Protein AF-A0A6J7C8F4-F1 (afdb_monomer_lite)

Secondary structure (DSSP, 8-state):
--HHHHHHTT-SS-----HHHHHHHHHHTT-------TTS-PPPHHHHHHHHS-GGGS--------

Sequence (66 aa):
MEETISRMAGSQNGSRKSVADLEHMAATAGRPARQRTTTYGVVDDERLAAARRTILELLPVVPVGA

Radius of gyration: 15.54 Å; chains: 1; bounding box: 42×31×31 Å

pLDDT: mean 79.32, std 16.67, range [40.28, 97.5]

Organism: NCBI:txid449393

Foldseek 3Di:
DPVVVCVVVVNPDDPDDAPVRVQVVCVVVVHGDDDADPVRHDDDPVVVVVSNDDVVRVDDDDPPDD

Structure (mmCIF, N/CA/C/O backbone):
data_AF-A0A6J7C8F4-F1
#
_entry.id   AF-A0A6J7C8F4-F1
#
loop_
_atom_site.group_PDB
_atom_site.id
_atom_site.type_symbol
_atom_site.label_atom_id
_atom_site.label_alt_id
_atom_site.label_comp_id
_atom_site.label_asym_id
_atom_site.label_entity_id
_atom_site.label_seq_id
_atom_site.pdbx_PDB_ins_code
_atom_site.Cartn_x
_atom_site.Cartn_y
_atom_site.Cartn_z
_atom_site.occupancy
_atom_site.B_iso_or_equiv
_atom_site.auth_seq_id
_atom_site.auth_comp_id
_atom_site.auth_asym_id
_atom_site.auth_atom_id
_atom_site.pdbx_PDB_model_num
ATOM 1 N N . MET A 1 1 ? 12.073 5.497 0.586 1.00 54.22 1 MET A N 1
ATOM 2 C CA . MET A 1 1 ? 11.812 6.847 1.123 1.00 54.22 1 MET A CA 1
ATOM 3 C C . MET A 1 1 ? 13.170 7.485 1.333 1.00 54.22 1 MET A C 1
ATOM 5 O O . MET A 1 1 ? 14.066 6.772 1.757 1.00 54.22 1 MET A O 1
ATOM 9 N N . GLU A 1 2 ? 13.367 8.741 0.946 1.00 55.03 2 GLU A N 1
ATOM 10 C CA . GLU A 1 2 ? 14.640 9.421 1.203 1.00 55.03 2 GLU A CA 1
ATOM 11 C C . GLU A 1 2 ? 14.695 9.825 2.686 1.00 55.03 2 GLU A C 1
ATOM 13 O O . GLU A 1 2 ? 13.807 10.520 3.181 1.00 55.03 2 GLU A O 1
ATOM 18 N N . GLU A 1 3 ? 15.710 9.357 3.412 1.00 65.56 3 GLU A N 1
ATOM 19 C CA . GLU A 1 3 ? 15.823 9.500 4.873 1.00 65.56 3 GLU A CA 1
ATOM 20 C C . GLU A 1 3 ? 15.943 10.969 5.341 1.00 65.56 3 GLU A C 1
ATOM 22 O O . GLU A 1 3 ? 15.598 11.293 6.481 1.00 65.56 3 GLU A O 1
ATOM 27 N N . THR A 1 4 ? 16.368 11.882 4.459 1.00 71.81 4 THR A N 1
ATOM 28 C CA . THR A 1 4 ? 16.516 13.322 4.734 1.00 71.81 4 THR A CA 1
ATOM 29 C C . THR A 1 4 ? 15.180 13.992 5.064 1.00 71.81 4 THR A C 1
ATOM 31 O O . THR A 1 4 ? 15.070 14.716 6.055 1.00 71.81 4 THR A O 1
ATOM 34 N N . ILE A 1 5 ? 14.138 13.718 4.272 1.00 73.12 5 ILE A N 1
ATOM 35 C CA . ILE A 1 5 ? 12.804 14.311 4.457 1.00 73.12 5 ILE A CA 1
ATOM 36 C C . ILE A 1 5 ? 12.170 13.789 5.751 1.00 73.12 5 ILE A C 1
ATOM 38 O O . ILE A 1 5 ? 11.621 14.567 6.531 1.00 73.12 5 ILE A O 1
ATOM 42 N N . SER A 1 6 ? 12.310 12.487 6.022 1.00 69.44 6 SER A N 1
ATOM 43 C CA . SER A 1 6 ? 11.824 11.862 7.258 1.00 69.44 6 SER A CA 1
ATOM 44 C C . SER A 1 6 ? 12.421 12.513 8.507 1.00 69.44 6 SER A C 1
ATOM 46 O O . SER A 1 6 ? 11.705 12.757 9.479 1.00 69.44 6 SER A O 1
ATOM 48 N N . ARG A 1 7 ? 13.717 12.846 8.473 1.00 70.94 7 ARG A N 1
ATOM 49 C CA . ARG A 1 7 ? 14.400 13.518 9.584 1.00 70.94 7 ARG A CA 1
ATOM 50 C C . ARG A 1 7 ? 13.932 14.964 9.765 1.00 70.94 7 ARG A C 1
ATOM 52 O O . ARG A 1 7 ? 13.688 15.371 10.896 1.00 70.94 7 ARG A O 1
ATOM 59 N N . MET A 1 8 ? 13.761 15.723 8.678 1.00 77.94 8 MET A N 1
ATOM 60 C CA . MET A 1 8 ? 13.224 17.093 8.747 1.00 77.94 8 MET A CA 1
ATOM 61 C C . MET A 1 8 ? 11.796 17.137 9.310 1.00 77.94 8 MET A C 1
ATOM 63 O O . MET A 1 8 ? 11.446 18.083 10.008 1.00 77.94 8 MET A O 1
ATOM 67 N N . ALA A 1 9 ? 10.995 16.094 9.077 1.00 73.88 9 ALA A N 1
ATOM 68 C CA . ALA A 1 9 ? 9.654 15.949 9.645 1.00 73.88 9 ALA A CA 1
ATOM 69 C C . ALA A 1 9 ? 9.638 15.505 11.128 1.00 73.88 9 ALA A C 1
ATOM 71 O O . ALA A 1 9 ? 8.569 15.236 11.673 1.00 73.88 9 ALA A O 1
ATOM 72 N N . GLY A 1 10 ? 10.799 15.402 11.789 1.00 69.25 10 GLY A N 1
ATOM 73 C CA . GLY A 1 10 ? 10.906 15.017 13.201 1.00 69.25 10 GLY A CA 1
ATOM 74 C C . GLY A 1 10 ? 10.833 13.508 13.462 1.00 69.25 10 GLY A C 1
ATOM 75 O O . GLY A 1 10 ? 10.687 13.090 14.611 1.00 69.25 10 GLY A O 1
ATOM 76 N N . SER A 1 11 ? 10.945 12.669 12.426 1.00 65.81 11 SER A N 1
ATOM 77 C CA . SER A 1 11 ? 10.965 11.214 12.600 1.00 65.81 11 SER A CA 1
ATOM 78 C C . SER A 1 11 ? 12.324 10.758 13.142 1.00 65.81 11 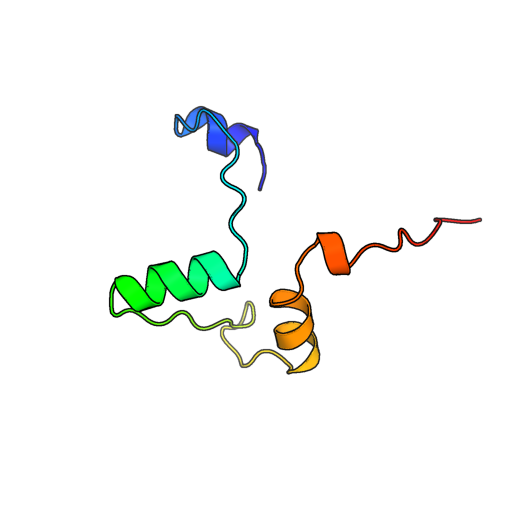SER A C 1
ATOM 80 O O . SER A 1 11 ? 13.347 10.920 12.480 1.00 65.81 11 SER A O 1
ATOM 82 N N . GLN A 1 12 ? 12.338 10.162 14.340 1.00 60.81 12 GLN A N 1
ATOM 83 C CA . GLN A 1 12 ? 13.563 9.666 14.995 1.00 60.81 12 GLN A CA 1
ATOM 84 C C . GLN A 1 12 ? 14.048 8.313 14.446 1.00 60.81 12 GLN A C 1
ATOM 86 O O . GLN A 1 12 ? 15.227 7.998 14.544 1.00 60.81 12 GLN A O 1
ATOM 91 N N . ASN A 1 13 ? 13.152 7.532 13.840 1.00 56.97 13 ASN A N 1
ATOM 92 C CA . ASN A 1 13 ? 13.457 6.280 13.150 1.00 56.97 13 ASN A CA 1
ATOM 93 C C . ASN A 1 13 ? 12.736 6.270 11.795 1.00 56.97 13 ASN A C 1
ATOM 95 O O . ASN A 1 13 ? 11.622 6.791 11.686 1.00 56.97 13 ASN A O 1
ATOM 99 N N . GLY A 1 14 ? 13.338 5.671 10.767 1.00 58.09 14 GLY A N 1
ATOM 100 C CA . GLY A 1 14 ? 12.650 5.408 9.503 1.00 58.09 14 GLY A CA 1
ATOM 101 C C . GLY A 1 14 ? 11.490 4.439 9.744 1.00 58.09 14 GLY A C 1
ATOM 102 O O . GLY A 1 14 ? 11.699 3.294 10.146 1.0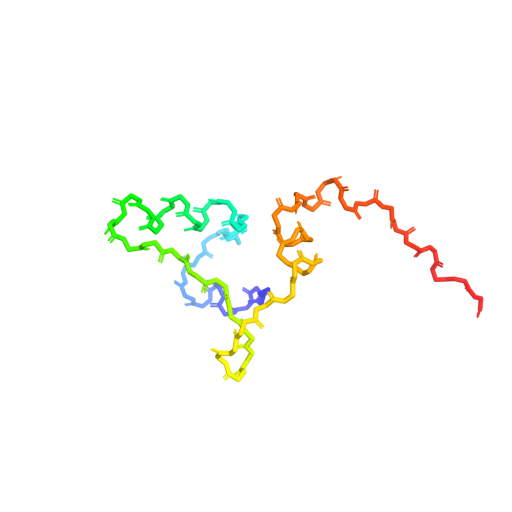0 58.09 14 GLY A O 1
ATOM 103 N N . SER A 1 15 ? 10.247 4.883 9.544 1.00 65.69 15 SER A N 1
ATOM 104 C CA . SER A 1 15 ? 9.068 4.038 9.756 1.00 65.69 15 SER A CA 1
ATOM 105 C C . SER A 1 15 ? 8.805 3.176 8.521 1.00 65.69 15 SER A C 1
ATOM 107 O O . SER A 1 15 ? 7.928 3.444 7.704 1.00 65.69 15 SER A O 1
ATOM 109 N N . ARG A 1 16 ? 9.576 2.093 8.363 1.00 75.44 16 ARG A N 1
ATOM 110 C CA . ARG A 1 16 ? 9.238 1.079 7.360 1.00 75.44 16 ARG A CA 1
ATOM 111 C C . ARG A 1 16 ? 7.944 0.386 7.787 1.00 75.44 16 ARG A C 1
ATOM 113 O O . ARG A 1 16 ? 7.912 -0.299 8.807 1.00 75.44 16 ARG A O 1
ATOM 120 N N . LYS A 1 17 ? 6.892 0.543 6.990 1.00 83.00 17 LYS A N 1
ATOM 121 C CA . LYS A 1 17 ? 5.637 -0.206 7.102 1.00 83.00 17 LYS A CA 1
ATOM 122 C C . LYS A 1 17 ? 5.489 -1.090 5.873 1.00 83.00 17 LYS A C 1
ATOM 124 O O . LYS A 1 17 ? 5.785 -0.654 4.762 1.00 83.00 17 LYS A O 1
ATOM 129 N N . SER A 1 18 ? 5.101 -2.342 6.077 1.00 86.50 18 SER A N 1
ATOM 130 C CA . SER A 1 18 ? 4.750 -3.234 4.974 1.00 86.50 18 SER A CA 1
ATOM 131 C C . SER A 1 18 ? 3.409 -2.822 4.358 1.00 86.50 18 SER A C 1
ATOM 133 O O . SER A 1 18 ? 2.642 -2.071 4.961 1.00 86.50 18 SER A O 1
ATOM 135 N N . VAL A 1 19 ? 3.100 -3.330 3.162 1.00 89.44 19 VAL A N 1
ATOM 136 C CA . VAL A 1 19 ? 1.782 -3.118 2.540 1.00 89.44 19 VAL A CA 1
ATOM 137 C C . VAL A 1 19 ? 0.665 -3.655 3.438 1.00 89.44 19 VAL A C 1
ATOM 139 O O . VAL A 1 19 ? -0.337 -2.971 3.619 1.00 89.44 19 VAL A O 1
ATOM 142 N N . ALA A 1 20 ? 0.878 -4.807 4.080 1.00 89.12 20 ALA A N 1
ATOM 143 C CA . ALA A 1 20 ? -0.071 -5.381 5.032 1.00 89.12 20 ALA A CA 1
ATOM 144 C C . ALA A 1 20 ? -0.306 -4.468 6.249 1.00 89.12 20 ALA A C 1
ATOM 146 O O . ALA A 1 20 ? -1.449 -4.275 6.659 1.00 89.12 20 ALA A O 1
ATOM 147 N N . ASP A 1 21 ? 0.748 -3.842 6.791 1.00 89.75 21 ASP A N 1
ATOM 148 C CA . ASP A 1 21 ? 0.602 -2.878 7.892 1.00 89.75 21 ASP A CA 1
ATOM 149 C C . ASP A 1 21 ? -0.238 -1.668 7.464 1.00 89.75 21 ASP A C 1
ATOM 151 O O . ASP A 1 21 ? -1.083 -1.190 8.221 1.00 89.75 21 ASP A O 1
ATOM 155 N N . LEU A 1 22 ? -0.010 -1.163 6.247 1.00 91.12 22 LEU A N 1
ATOM 156 C CA . LEU A 1 22 ? -0.766 -0.040 5.690 1.00 91.12 22 LEU A CA 1
ATOM 157 C C . LEU A 1 22 ? -2.239 -0.412 5.473 1.00 91.12 22 LEU A C 1
ATOM 159 O O . LEU A 1 22 ? -3.116 0.355 5.869 1.00 91.12 22 LEU A O 1
ATOM 163 N N . GLU A 1 23 ? -2.516 -1.583 4.891 1.00 93.06 23 GLU A N 1
ATOM 164 C CA . GLU A 1 23 ? -3.873 -2.114 4.704 1.00 93.06 23 GLU A CA 1
ATOM 165 C C . GLU A 1 23 ? -4.594 -2.267 6.054 1.00 93.06 23 GLU A C 1
ATOM 167 O O . GLU A 1 23 ? -5.741 -1.833 6.188 1.00 93.06 23 GLU A O 1
ATOM 172 N N . HIS A 1 24 ? -3.911 -2.801 7.073 1.00 93.25 24 HIS A N 1
ATOM 173 C CA . HIS A 1 24 ? -4.462 -2.966 8.417 1.00 93.25 24 HIS A CA 1
ATOM 174 C C . HIS A 1 24 ? -4.804 -1.624 9.073 1.00 93.25 24 HIS A C 1
ATOM 176 O O . HIS A 1 24 ? -5.935 -1.433 9.516 1.00 93.25 24 HIS A O 1
ATOM 182 N N . MET A 1 25 ? -3.874 -0.662 9.083 1.00 93.69 25 MET A N 1
ATOM 183 C CA . MET A 1 25 ? -4.127 0.672 9.647 1.00 93.69 25 MET A CA 1
ATOM 184 C C . MET A 1 25 ? -5.314 1.357 8.959 1.00 93.69 25 MET A C 1
ATOM 186 O O . MET A 1 25 ? -6.187 1.931 9.614 1.00 93.69 25 MET A O 1
ATOM 190 N N . ALA A 1 26 ? -5.388 1.255 7.634 1.00 95.50 26 ALA A N 1
ATOM 191 C CA . ALA A 1 26 ? -6.465 1.836 6.848 1.00 95.50 26 ALA A CA 1
ATOM 192 C C . ALA A 1 26 ? -7.822 1.178 7.182 1.00 95.50 26 ALA A C 1
ATOM 194 O O . ALA A 1 26 ? -8.813 1.874 7.413 1.00 95.50 26 ALA A O 1
ATOM 195 N N . ALA A 1 27 ? -7.852 -0.153 7.313 1.00 95.75 27 ALA A N 1
ATOM 196 C CA . ALA A 1 27 ? -9.034 -0.897 7.743 1.00 95.75 27 ALA A CA 1
ATOM 197 C C . ALA A 1 27 ? -9.485 -0.515 9.163 1.00 95.75 27 ALA A C 1
ATOM 199 O O . ALA A 1 27 ? -10.671 -0.262 9.366 1.00 95.75 27 ALA A O 1
ATOM 200 N N . THR A 1 28 ? -8.561 -0.383 10.125 1.00 96.50 28 THR A N 1
ATOM 201 C CA . THR A 1 28 ? -8.896 0.054 11.497 1.00 96.50 28 THR A CA 1
ATOM 202 C C . THR A 1 28 ? -9.471 1.468 11.552 1.00 96.50 28 THR A C 1
ATOM 204 O O . THR A 1 28 ? -10.264 1.777 12.435 1.00 96.50 28 THR A O 1
ATOM 207 N N . ALA A 1 29 ? -9.130 2.313 10.578 1.00 97.00 29 ALA A N 1
ATOM 208 C CA . ALA A 1 29 ? -9.690 3.651 10.430 1.00 97.00 29 ALA A CA 1
ATOM 209 C C . ALA A 1 29 ? -11.023 3.675 9.651 1.00 97.00 29 ALA A C 1
ATOM 211 O O . ALA A 1 29 ? -11.534 4.754 9.359 1.00 97.00 29 ALA A O 1
ATOM 212 N N . GLY A 1 30 ? -11.567 2.517 9.252 1.00 97.50 30 GLY A N 1
ATOM 213 C CA . GLY A 1 30 ? -12.772 2.421 8.420 1.00 97.50 30 GLY A CA 1
ATOM 214 C C . GLY A 1 30 ? -12.566 2.871 6.968 1.00 97.50 30 GLY A C 1
ATOM 215 O O . GLY A 1 30 ? -13.529 3.192 6.274 1.00 97.50 30 GLY A O 1
ATOM 216 N N . ARG A 1 31 ? -11.315 2.933 6.495 1.00 96.38 31 ARG A N 1
ATOM 217 C CA . ARG A 1 31 ? -10.936 3.444 5.168 1.00 96.38 31 ARG A CA 1
ATOM 218 C C . ARG A 1 31 ? -10.065 2.419 4.437 1.00 96.38 31 ARG A C 1
ATOM 220 O O . ARG A 1 31 ? -8.853 2.588 4.421 1.00 96.38 31 ARG A O 1
ATOM 227 N N . PRO A 1 32 ? -10.627 1.360 3.831 1.00 92.56 32 PRO A N 1
ATOM 228 C CA . PRO A 1 32 ? -9.826 0.311 3.201 1.00 92.56 32 PRO A CA 1
ATOM 229 C C . PRO A 1 32 ? -8.904 0.874 2.108 1.00 92.56 32 PRO A C 1
ATOM 231 O O . PRO A 1 32 ? -9.327 1.658 1.254 1.00 92.56 32 PRO A O 1
ATOM 234 N N . ALA A 1 33 ? -7.634 0.471 2.137 1.00 93.75 33 ALA A N 1
ATOM 235 C CA . ALA A 1 33 ? -6.649 0.879 1.144 1.00 93.75 33 ALA A CA 1
ATOM 236 C C . ALA A 1 33 ? -6.892 0.176 -0.203 1.00 93.75 33 ALA A C 1
ATOM 238 O O . ALA A 1 33 ? -7.329 -0.973 -0.255 1.00 93.75 33 ALA A O 1
ATOM 239 N N . ARG A 1 34 ? -6.573 0.859 -1.310 1.00 93.00 34 ARG A N 1
ATOM 240 C CA . ARG A 1 34 ? -6.616 0.284 -2.662 1.00 93.00 34 ARG A CA 1
ATOM 241 C C . ARG A 1 34 ? -5.369 0.681 -3.440 1.00 93.00 34 ARG A C 1
ATOM 243 O O . ARG A 1 34 ? -5.168 1.862 -3.713 1.00 93.00 34 ARG A O 1
ATOM 250 N N . GLN A 1 35 ? -4.566 -0.307 -3.829 1.00 94.44 35 GLN A N 1
ATOM 251 C CA . GLN A 1 35 ? -3.427 -0.094 -4.718 1.00 94.44 35 GLN A CA 1
ATOM 252 C C . GLN A 1 35 ? -3.923 0.265 -6.127 1.00 94.44 35 GLN A C 1
ATOM 254 O O . GLN A 1 35 ? -4.907 -0.298 -6.612 1.00 94.44 35 GLN A O 1
ATOM 259 N N . ARG A 1 36 ? -3.262 1.230 -6.768 1.00 96.75 36 ARG A N 1
ATOM 260 C CA . ARG A 1 36 ? -3.577 1.717 -8.118 1.00 96.75 36 ARG A CA 1
ATOM 261 C C . ARG A 1 36 ? -2.287 2.004 -8.875 1.00 96.75 36 ARG A C 1
ATOM 263 O O . ARG A 1 36 ? -1.243 2.209 -8.256 1.00 96.75 36 ARG A O 1
ATOM 270 N N . THR A 1 37 ? -2.367 2.036 -10.200 1.00 96.06 37 THR A N 1
ATOM 271 C CA . THR A 1 37 ? -1.273 2.551 -11.034 1.00 96.06 37 THR A CA 1
ATOM 272 C C . THR A 1 37 ? -1.155 4.072 -10.888 1.00 96.06 37 THR A C 1
ATOM 274 O O . THR A 1 37 ? -2.023 4.729 -10.309 1.00 96.06 37 THR A O 1
ATOM 277 N N . THR A 1 38 ? -0.098 4.663 -11.446 1.00 96.12 38 THR A N 1
ATOM 278 C CA . THR A 1 38 ? 0.104 6.125 -11.464 1.00 96.12 38 THR A CA 1
ATOM 279 C C . THR A 1 38 ? -0.952 6.871 -12.282 1.00 96.12 38 THR A C 1
ATOM 281 O O . THR A 1 38 ? -1.194 8.049 -12.042 1.00 96.12 38 THR A O 1
ATOM 284 N N . THR A 1 39 ? -1.630 6.181 -13.201 1.00 96.88 39 THR A N 1
ATOM 285 C CA . THR A 1 39 ? -2.797 6.677 -13.947 1.00 96.88 39 THR A CA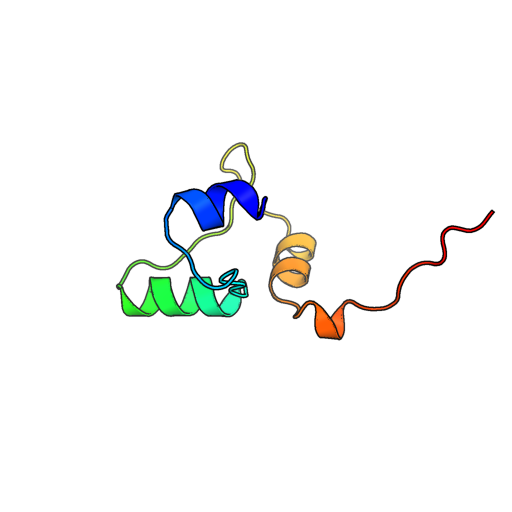 1
ATOM 286 C C . THR A 1 39 ? -4.124 6.351 -13.255 1.00 96.88 39 THR A C 1
ATOM 288 O O . THR A 1 39 ? -5.187 6.471 -13.857 1.00 96.88 39 THR A O 1
ATOM 291 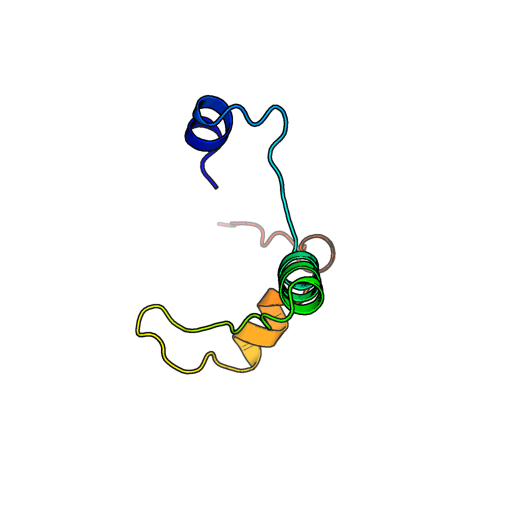N N . TYR A 1 40 ? -4.074 5.930 -11.987 1.00 95.94 40 TYR A N 1
ATOM 292 C CA . TYR A 1 40 ? -5.218 5.522 -11.168 1.00 95.94 40 TYR A CA 1
ATOM 293 C C . TYR A 1 40 ? -5.992 4.297 -11.686 1.00 95.94 40 TYR A C 1
ATOM 295 O O . TYR A 1 40 ? -7.126 4.059 -11.266 1.00 95.94 40 TYR A O 1
ATOM 303 N N . GLY A 1 41 ? -5.369 3.498 -12.551 1.00 96.62 41 GLY A N 1
ATOM 304 C CA . GLY A 1 41 ? -5.921 2.260 -13.091 1.00 96.62 41 GLY A CA 1
ATOM 305 C C . GLY A 1 41 ? -5.795 1.059 -12.150 1.00 96.62 41 GLY A C 1
ATOM 306 O O . GLY A 1 41 ? -5.293 1.154 -11.022 1.00 96.62 41 GLY A O 1
ATOM 307 N N . VAL A 1 42 ? -6.275 -0.087 -12.640 1.00 97.06 42 VAL A N 1
ATOM 308 C CA . VAL A 1 42 ? -6.140 -1.394 -11.981 1.00 97.06 42 VAL A CA 1
ATOM 309 C C . VAL A 1 42 ? -4.682 -1.844 -12.037 1.00 97.06 42 VAL A C 1
ATOM 311 O O . VAL A 1 42 ? -3.986 -1.585 -13.013 1.00 97.06 42 VAL A O 1
ATOM 314 N N . VAL A 1 43 ? -4.224 -2.479 -10.963 1.00 96.69 43 VAL A N 1
ATOM 315 C CA . VAL A 1 43 ? -2.883 -3.056 -10.863 1.00 96.69 43 VAL A CA 1
ATOM 316 C C . VAL A 1 43 ? -2.965 -4.527 -11.233 1.00 96.69 43 VAL A C 1
ATOM 318 O O . VAL A 1 43 ? -3.861 -5.211 -10.743 1.00 96.69 43 VAL A O 1
ATOM 321 N N . ASP A 1 44 ? -2.023 -4.999 -12.043 1.00 96.19 44 ASP A N 1
ATOM 322 C CA . ASP A 1 44 ? -1.946 -6.405 -12.436 1.00 96.19 44 ASP A CA 1
ATOM 323 C C . ASP A 1 44 ? -1.753 -7.329 -11.223 1.00 96.19 44 ASP A C 1
ATOM 325 O O . ASP A 1 44 ? -1.060 -6.986 -10.256 1.00 96.19 44 ASP A O 1
ATOM 329 N N . ASP A 1 45 ? -2.330 -8.530 -11.288 1.00 94.12 45 ASP A N 1
ATOM 330 C CA . ASP A 1 45 ? -2.335 -9.489 -10.176 1.00 94.12 45 ASP A CA 1
ATOM 331 C C . ASP A 1 45 ? -0.922 -9.887 -9.724 1.00 94.12 45 ASP A C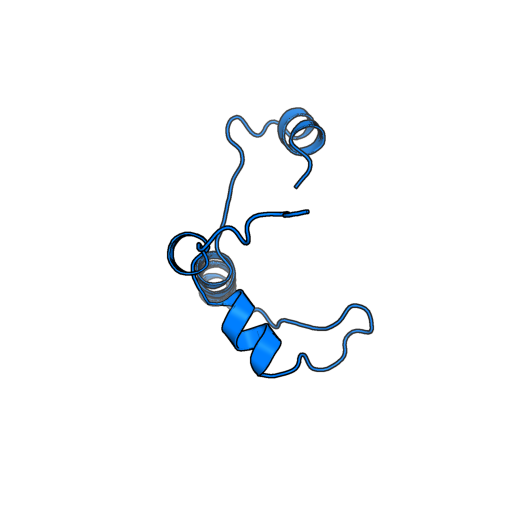 1
ATOM 333 O O . ASP A 1 45 ? -0.654 -10.000 -8.527 1.00 94.12 45 ASP A O 1
ATOM 337 N N . GLU A 1 46 ? 0.014 -10.021 -10.667 1.00 94.06 46 GLU A N 1
ATOM 338 C CA . GLU A 1 46 ? 1.430 -10.305 -10.393 1.00 94.06 46 GLU A CA 1
ATOM 339 C C . GLU A 1 46 ? 2.069 -9.206 -9.526 1.00 94.06 46 GLU A C 1
ATOM 341 O O . GLU A 1 46 ? 2.753 -9.490 -8.538 1.00 94.06 46 GLU A O 1
ATOM 346 N N . ARG A 1 47 ? 1.750 -7.938 -9.806 1.00 92.06 47 ARG A N 1
ATOM 347 C CA . ARG A 1 47 ? 2.244 -6.780 -9.048 1.00 92.06 47 ARG A CA 1
ATOM 348 C C . ARG A 1 47 ? 1.589 -6.669 -7.673 1.00 92.06 47 ARG A C 1
ATOM 350 O O . ARG A 1 47 ? 2.258 -6.272 -6.716 1.00 92.06 47 ARG A O 1
ATOM 357 N N . LEU A 1 48 ? 0.310 -7.028 -7.551 1.00 91.69 48 LEU A N 1
ATOM 358 C CA . LEU A 1 48 ? -0.382 -7.115 -6.260 1.00 91.69 48 LEU A CA 1
ATOM 359 C C . LEU A 1 48 ? 0.212 -8.219 -5.378 1.00 91.69 48 LEU A C 1
ATOM 361 O O . LEU A 1 48 ? 0.419 -8.008 -4.182 1.00 91.69 48 LEU A O 1
ATOM 365 N N . ALA A 1 49 ? 0.509 -9.381 -5.962 1.00 90.38 49 ALA A N 1
ATOM 366 C CA . ALA A 1 49 ? 1.151 -10.481 -5.256 1.00 90.38 49 ALA A CA 1
ATOM 367 C C . ALA A 1 49 ? 2.545 -10.072 -4.765 1.00 90.38 49 ALA A C 1
ATOM 369 O O . ALA A 1 49 ? 2.839 -10.213 -3.578 1.00 90.38 49 ALA A O 1
ATOM 370 N N . ALA A 1 50 ? 3.367 -9.478 -5.636 1.00 88.38 50 ALA A N 1
ATOM 371 C CA . ALA A 1 50 ? 4.700 -8.999 -5.280 1.00 88.38 50 ALA A CA 1
ATOM 372 C C . ALA A 1 50 ? 4.676 -7.966 -4.138 1.00 88.38 50 ALA A C 1
ATOM 374 O O . ALA A 1 50 ? 5.508 -8.028 -3.237 1.00 88.38 50 ALA A O 1
ATOM 375 N N . ALA A 1 51 ? 3.703 -7.049 -4.132 1.00 86.06 51 ALA A N 1
ATOM 376 C CA . ALA A 1 51 ? 3.574 -6.016 -3.102 1.00 86.06 51 ALA A CA 1
ATOM 377 C C . ALA A 1 51 ? 3.254 -6.574 -1.701 1.00 86.06 51 ALA A C 1
ATOM 379 O O . ALA A 1 51 ? 3.655 -5.987 -0.695 1.00 86.06 51 ALA A O 1
ATOM 380 N N . ARG A 1 52 ? 2.544 -7.707 -1.624 1.00 87.56 52 ARG A N 1
ATOM 381 C CA . ARG A 1 52 ? 2.175 -8.360 -0.355 1.00 87.56 52 ARG A CA 1
ATOM 382 C C . ARG A 1 52 ? 3.255 -9.281 0.198 1.00 87.56 52 ARG A C 1
ATOM 384 O O . ARG A 1 52 ? 3.186 -9.664 1.363 1.00 87.56 52 ARG A O 1
ATOM 391 N N . ARG A 1 53 ? 4.254 -9.632 -0.610 1.00 84.31 53 ARG A N 1
ATOM 392 C CA . ARG A 1 53 ? 5.390 -10.440 -0.167 1.00 84.31 53 ARG A CA 1
ATOM 393 C C . ARG A 1 53 ? 6.294 -9.603 0.730 1.00 84.31 53 ARG A C 1
ATOM 395 O O . ARG A 1 53 ? 6.635 -8.461 0.420 1.00 84.31 53 ARG A O 1
A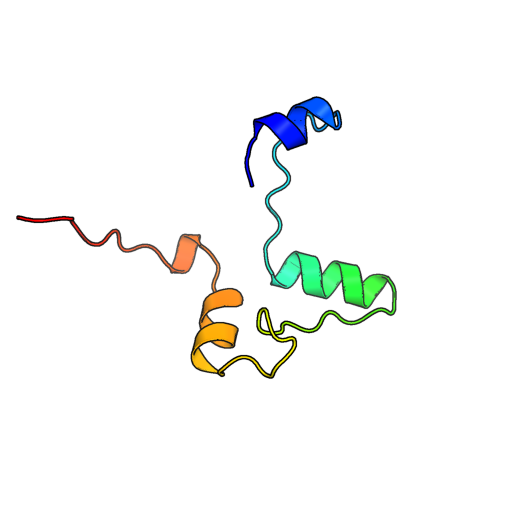TOM 402 N N . THR A 1 54 ? 6.704 -10.172 1.859 1.00 69.38 54 THR A N 1
ATOM 403 C CA . THR A 1 54 ? 7.642 -9.490 2.755 1.00 69.38 54 THR A CA 1
ATOM 404 C C . THR A 1 54 ? 9.011 -9.416 2.079 1.00 69.38 54 THR A C 1
ATOM 406 O O . THR A 1 54 ? 9.458 -10.393 1.495 1.00 69.38 54 THR A O 1
ATOM 409 N N . ILE A 1 55 ? 9.717 -8.285 2.191 1.00 63.09 55 ILE A N 1
ATOM 410 C CA . ILE A 1 55 ? 11.069 -8.095 1.615 1.00 63.09 55 ILE A CA 1
ATOM 411 C C . ILE A 1 55 ? 12.047 -9.222 2.009 1.00 63.09 55 ILE A C 1
ATOM 413 O O . ILE A 1 55 ? 12.880 -9.617 1.201 1.00 63.09 55 ILE A O 1
ATOM 417 N N . LEU A 1 56 ? 11.912 -9.783 3.216 1.00 59.12 56 LEU A N 1
ATOM 418 C CA . LEU A 1 56 ? 12.694 -10.937 3.687 1.00 59.12 56 LEU A CA 1
ATOM 419 C C . LEU A 1 56 ? 12.458 -12.211 2.853 1.00 59.12 56 LEU A C 1
ATOM 421 O O . LEU A 1 56 ? 13.370 -13.012 2.704 1.00 59.12 56 LEU A O 1
ATOM 425 N N . GLU A 1 57 ? 11.266 -12.377 2.278 1.00 62.88 57 GLU A N 1
ATOM 426 C CA . GLU A 1 57 ? 10.888 -13.501 1.404 1.00 62.88 57 GLU A CA 1
ATOM 427 C C . GLU A 1 57 ? 11.199 -13.245 -0.081 1.00 62.88 57 GLU A C 1
ATOM 429 O O . GLU A 1 57 ? 10.951 -14.112 -0.920 1.00 62.88 57 GLU A O 1
ATOM 434 N N . LEU A 1 58 ? 11.675 -12.040 -0.415 1.00 57.06 58 LEU A N 1
ATOM 435 C CA . LEU A 1 58 ? 11.997 -11.603 -1.777 1.00 57.06 58 LEU A CA 1
ATOM 436 C C . LEU A 1 58 ? 13.509 -11.575 -2.055 1.00 57.06 58 LEU A C 1
ATOM 438 O O . LEU A 1 58 ? 13.908 -11.212 -3.157 1.00 57.06 58 LEU A O 1
ATOM 442 N N . LEU A 1 59 ? 14.356 -11.958 -1.093 1.00 54.97 59 LEU A N 1
ATOM 443 C CA . LEU A 1 59 ? 15.790 -12.139 -1.332 1.00 54.97 59 LEU A CA 1
ATOM 444 C C . LEU A 1 59 ? 16.029 -13.519 -1.963 1.00 54.97 59 LEU A C 1
ATOM 446 O O . LEU A 1 59 ? 15.952 -14.543 -1.287 1.00 54.97 59 LEU A O 1
ATOM 450 N N . PRO A 1 60 ? 16.359 -13.532 -3.261 1.00 52.09 60 PRO A N 1
ATOM 451 C CA . PRO A 1 60 ? 17.759 -13.682 -3.618 1.00 52.09 60 PRO A CA 1
ATOM 452 C C . PRO A 1 60 ? 18.255 -12.462 -4.395 1.00 52.09 60 PRO A C 1
ATOM 454 O O . PRO A 1 60 ? 17.651 -12.007 -5.365 1.00 52.09 60 PRO A O 1
ATOM 457 N N . VAL A 1 61 ? 19.392 -11.936 -3.942 1.00 56.38 61 VAL A N 1
ATOM 458 C CA . VAL A 1 61 ? 20.181 -10.932 -4.658 1.00 56.38 61 VAL A CA 1
ATOM 459 C C . VAL A 1 61 ? 20.578 -11.552 -5.995 1.00 56.38 61 VAL A C 1
ATOM 461 O O . VAL A 1 61 ? 21.294 -12.552 -6.017 1.00 56.38 61 VAL A O 1
ATOM 464 N N . VAL A 1 62 ? 20.101 -10.997 -7.108 1.00 57.47 62 VAL A N 1
ATOM 465 C CA . VAL A 1 62 ? 20.639 -11.357 -8.423 1.00 57.47 62 VAL A CA 1
ATOM 466 C C . VAL A 1 62 ? 22.087 -10.852 -8.429 1.00 57.47 62 VAL A C 1
ATOM 468 O O . VAL A 1 62 ? 22.280 -9.649 -8.221 1.00 57.47 62 VAL A O 1
ATOM 471 N N . PRO A 1 63 ? 23.118 -11.704 -8.592 1.00 48.34 63 PRO A N 1
ATOM 472 C CA . PRO A 1 63 ? 24.462 -11.192 -8.771 1.00 48.34 63 PRO A CA 1
ATOM 473 C C . PRO A 1 63 ? 24.457 -10.394 -10.072 1.00 48.34 63 PRO A C 1
ATOM 475 O O . PRO A 1 63 ? 24.152 -10.927 -11.138 1.00 48.34 63 PRO A O 1
ATOM 478 N N . VAL A 1 64 ? 24.769 -9.104 -9.980 1.00 54.59 64 VAL A N 1
ATOM 479 C CA . VAL A 1 64 ? 25.150 -8.325 -11.154 1.00 54.59 64 VAL A CA 1
ATOM 480 C C . VAL A 1 64 ? 26.517 -8.866 -11.586 1.00 54.59 64 VAL A C 1
ATOM 482 O O . VAL A 1 64 ? 27.544 -8.473 -11.044 1.00 54.59 64 VAL A O 1
ATOM 485 N N . GLY A 1 65 ? 26.509 -9.847 -12.487 1.00 57.16 65 GLY A N 1
ATOM 486 C CA . GLY A 1 65 ? 27.646 -10.249 -13.320 1.00 57.16 65 GLY A CA 1
ATOM 487 C C . GLY A 1 65 ? 27.199 -10.179 -14.785 1.00 57.16 65 GLY A C 1
ATOM 488 O O . GLY A 1 65 ? 26.041 -10.482 -15.066 1.00 57.16 65 GLY A O 1
ATOM 489 N N . ALA A 1 66 ? 28.005 -9.752 -15.755 1.00 40.28 66 ALA A N 1
ATOM 490 C CA . ALA A 1 66 ? 29.456 -9.573 -15.819 1.00 40.28 66 ALA A CA 1
ATOM 491 C C . ALA A 1 66 ? 29.822 -8.273 -16.556 1.00 40.28 66 ALA A C 1
ATOM 493 O O . ALA A 1 66 ? 28.971 -7.785 -17.335 1.00 40.28 66 ALA A O 1
#